Protein AF-A0A831RX92-F1 (afdb_monomer_lite)

Radius of gyration: 23.74 Å; chains: 1; bounding box: 73×72×47 Å

Sequence (164 aa):
MNNRTALVGILLSVVLTLGACAQNLPMYRGYAFDAMIEDAHVIPLKNRDSIPALKEYVREVHWQLDKPISGDFTVSVAENERSAAYIGTLEGREPVHIISLSGANLDSHPALETDESVRINGAAAVGKVNVLEENRLPKGDYVFRLKVHGNQNWDRKEIYVQVR

pLDDT: mean 83.02, std 20.24, range [30.34, 97.94]

Structure (mmCIF, N/CA/C/O backbone):
data_AF-A0A831RX92-F1
#
_entry.id   AF-A0A831RX92-F1
#
loop_
_atom_site.group_PDB
_atom_site.id
_atom_site.type_symbol
_atom_site.label_atom_id
_atom_site.label_alt_id
_atom_site.label_comp_id
_atom_site.label_asym_id
_atom_site.label_entity_id
_atom_site.label_seq_id
_atom_site.pdbx_PDB_ins_code
_atom_site.Cartn_x
_atom_site.Cartn_y
_atom_site.Cartn_z
_atom_site.occupancy
_atom_site.B_iso_or_equiv
_atom_site.auth_seq_id
_atom_site.auth_comp_id
_atom_site.auth_asym_id
_atom_site.auth_atom_id
_atom_site.pdbx_PDB_model_num
ATOM 1 N N . MET A 1 1 ? 55.605 -49.376 -21.249 1.00 38.06 1 MET A N 1
ATOM 2 C CA . MET A 1 1 ? 55.200 -48.023 -20.813 1.00 38.06 1 MET A CA 1
ATOM 3 C C . MET A 1 1 ? 53.947 -47.636 -21.590 1.00 38.06 1 MET A C 1
ATOM 5 O O . MET A 1 1 ? 54.019 -47.684 -22.806 1.00 38.06 1 MET A O 1
ATOM 9 N N . ASN A 1 2 ? 52.834 -47.419 -20.867 1.00 34.78 2 ASN A N 1
ATOM 10 C CA . ASN A 1 2 ? 51.708 -46.466 -21.048 1.00 34.78 2 ASN A CA 1
ATOM 11 C C . ASN A 1 2 ? 51.384 -45.986 -22.485 1.00 34.78 2 ASN A C 1
ATOM 13 O O . ASN A 1 2 ? 52.296 -45.595 -23.192 1.00 34.78 2 ASN A O 1
ATOM 17 N N . ASN A 1 3 ? 50.159 -45.840 -23.006 1.00 34.50 3 ASN A N 1
ATOM 18 C CA . ASN A 1 3 ? 48.764 -45.747 -22.533 1.00 34.50 3 ASN A CA 1
ATOM 19 C C . ASN A 1 3 ? 47.884 -45.926 -23.807 1.00 34.50 3 ASN A C 1
ATOM 21 O O . ASN A 1 3 ? 48.292 -45.490 -24.876 1.00 34.50 3 ASN A O 1
ATOM 25 N N . ARG A 1 4 ? 46.794 -46.706 -23.831 1.00 34.59 4 ARG A N 1
ATOM 26 C CA . ARG A 1 4 ? 45.387 -46.336 -23.533 1.00 34.59 4 ARG A CA 1
ATOM 27 C C . ARG A 1 4 ? 44.798 -45.107 -24.277 1.00 34.59 4 ARG A C 1
ATOM 29 O O . ARG A 1 4 ? 45.128 -43.991 -23.908 1.00 34.59 4 ARG A O 1
ATOM 36 N N . THR A 1 5 ? 43.821 -45.401 -25.166 1.00 40.28 5 THR A N 1
ATOM 37 C CA . THR A 1 5 ? 42.485 -44.742 -25.354 1.00 40.28 5 THR A CA 1
ATOM 38 C C . THR A 1 5 ? 42.490 -43.307 -25.945 1.00 40.28 5 THR A C 1
ATOM 40 O O . THR A 1 5 ? 43.372 -42.532 -25.627 1.00 40.28 5 THR A O 1
ATOM 43 N N . ALA A 1 6 ? 41.605 -42.837 -26.840 1.00 36.34 6 ALA A N 1
ATOM 44 C CA . ALA A 1 6 ? 40.138 -42.921 -26.960 1.00 36.34 6 ALA A CA 1
ATOM 45 C C . ALA A 1 6 ? 39.707 -42.598 -28.417 1.00 36.34 6 ALA A C 1
ATOM 47 O O . ALA A 1 6 ? 40.373 -41.817 -29.087 1.00 36.34 6 ALA A O 1
ATOM 48 N N . LEU A 1 7 ? 38.750 -43.277 -29.059 1.00 34.25 7 LEU A N 1
ATOM 49 C CA . LEU A 1 7 ? 37.281 -43.265 -28.905 1.00 34.25 7 LEU A CA 1
ATOM 50 C C . LEU A 1 7 ? 36.606 -41.875 -28.847 1.00 34.25 7 LEU A C 1
ATOM 52 O O . LEU A 1 7 ? 36.514 -41.253 -27.797 1.00 34.25 7 LEU A O 1
ATOM 56 N N . VAL A 1 8 ? 36.133 -41.455 -30.027 1.00 38.97 8 VAL A N 1
ATOM 57 C CA . VAL A 1 8 ? 34.841 -40.827 -30.375 1.00 38.97 8 VAL A CA 1
ATOM 58 C C . VAL A 1 8 ? 34.051 -40.151 -29.245 1.00 38.97 8 VAL A C 1
ATOM 60 O O . VAL A 1 8 ? 33.535 -40.809 -28.348 1.00 38.97 8 VAL A O 1
ATOM 63 N N . GLY A 1 9 ? 33.805 -38.850 -29.412 1.00 30.34 9 GLY A N 1
ATOM 64 C CA . GLY A 1 9 ? 32.749 -38.115 -28.718 1.00 30.34 9 GLY A CA 1
ATOM 65 C C . GLY A 1 9 ? 32.205 -37.001 -29.609 1.00 30.34 9 GLY A C 1
ATOM 66 O O . GLY A 1 9 ? 32.780 -35.920 -29.675 1.00 30.34 9 GLY A O 1
ATOM 67 N N . ILE A 1 10 ? 31.117 -37.284 -30.327 1.00 39.69 10 ILE A N 1
ATOM 68 C CA . ILE A 1 10 ? 30.331 -36.294 -31.073 1.00 39.69 10 ILE A CA 1
ATOM 69 C C . ILE A 1 10 ? 29.594 -35.434 -30.040 1.00 39.69 10 ILE A C 1
ATOM 71 O O . ILE A 1 10 ? 28.720 -35.937 -29.335 1.00 39.69 10 ILE A O 1
ATOM 75 N N . LEU A 1 11 ? 29.947 -34.150 -29.932 1.00 33.66 11 LEU A N 1
ATOM 76 C CA . LEU A 1 11 ? 29.189 -33.189 -29.131 1.00 33.66 11 LEU A CA 1
ATOM 77 C C . LEU A 1 11 ? 27.976 -32.716 -29.944 1.00 33.66 11 LEU A C 1
ATOM 79 O O . LEU A 1 11 ? 28.095 -31.899 -30.855 1.00 33.66 11 LEU A O 1
ATOM 83 N N . LEU A 1 12 ? 26.804 -33.262 -29.623 1.00 33.19 12 LEU A N 1
ATOM 84 C CA . LEU A 1 12 ? 25.517 -32.778 -30.109 1.00 33.19 12 LEU A CA 1
ATOM 85 C C . LEU A 1 12 ? 25.059 -31.643 -29.178 1.00 33.19 12 LEU A C 1
ATOM 87 O O . LEU A 1 12 ? 24.525 -31.897 -28.099 1.00 33.19 12 LEU A O 1
ATOM 91 N N . SER A 1 13 ? 25.299 -30.388 -29.560 1.00 36.47 13 SER A N 1
ATOM 92 C CA . SER A 1 13 ? 24.788 -29.235 -28.811 1.00 36.47 13 SER A CA 1
ATOM 93 C C . SER A 1 13 ? 23.283 -29.096 -29.034 1.00 36.47 13 SER A C 1
ATOM 95 O O . SER A 1 13 ? 22.832 -28.527 -30.026 1.00 36.47 13 SER A O 1
ATOM 97 N N . VAL A 1 14 ? 22.496 -29.624 -28.097 1.00 35.44 14 VAL A N 1
ATOM 98 C CA . VAL A 1 14 ? 21.062 -29.343 -27.989 1.00 35.44 14 VAL A CA 1
ATOM 99 C C . VAL A 1 14 ? 20.913 -27.940 -27.404 1.00 35.44 14 VAL A C 1
ATOM 101 O O . VAL A 1 14 ? 21.049 -27.732 -26.200 1.00 35.44 14 VAL A O 1
ATOM 104 N N . VAL A 1 15 ? 20.652 -26.958 -28.266 1.00 40.34 15 VAL A N 1
ATOM 105 C CA . VAL A 1 15 ? 20.205 -25.629 -27.840 1.00 40.34 15 VAL A CA 1
ATOM 106 C C . VAL A 1 15 ? 18.741 -25.761 -27.427 1.00 40.34 15 VAL A C 1
ATOM 108 O O . VAL A 1 15 ? 17.835 -25.723 -28.257 1.00 40.34 15 VAL A O 1
ATOM 111 N N . LEU A 1 16 ? 18.514 -25.966 -26.129 1.00 36.56 16 LEU A N 1
ATOM 112 C CA . LEU A 1 16 ? 17.207 -25.799 -25.501 1.00 36.56 16 LEU A CA 1
ATOM 113 C C . LEU A 1 16 ? 16.839 -24.316 -25.581 1.00 36.56 16 LEU A C 1
ATOM 115 O O . LEU A 1 16 ? 17.265 -23.502 -24.765 1.00 36.56 16 LEU A O 1
ATOM 119 N N . THR A 1 17 ? 16.050 -23.962 -26.590 1.00 40.38 17 THR A N 1
ATOM 120 C CA . THR A 1 17 ? 15.299 -22.712 -26.593 1.00 40.38 17 THR A CA 1
ATOM 121 C C . THR A 1 17 ? 14.247 -22.820 -25.495 1.00 40.38 17 THR A C 1
ATOM 123 O O . THR A 1 17 ? 13.161 -23.363 -25.685 1.00 40.38 17 THR A O 1
ATOM 126 N N . LEU A 1 18 ? 14.588 -22.328 -24.302 1.00 41.50 18 LEU A N 1
ATOM 127 C CA . LEU A 1 18 ? 13.591 -21.960 -23.308 1.00 41.50 18 LEU A CA 1
ATOM 128 C C . LEU A 1 18 ? 12.781 -20.825 -23.927 1.00 41.50 18 LEU A C 1
ATOM 130 O O . LEU A 1 18 ? 13.176 -19.662 -23.893 1.00 41.50 18 LEU A O 1
ATOM 134 N N . GLY A 1 19 ? 11.665 -21.190 -24.555 1.00 34.88 19 GLY A N 1
ATOM 135 C CA . GLY A 1 19 ? 10.606 -20.250 -24.854 1.00 34.88 19 GLY A CA 1
ATOM 136 C C . GLY A 1 19 ? 10.232 -19.590 -23.539 1.00 34.88 19 GLY A C 1
ATOM 137 O O . GLY A 1 19 ? 9.623 -20.223 -22.675 1.00 34.88 19 GLY A O 1
ATOM 138 N N . ALA A 1 20 ? 10.644 -18.334 -23.370 1.00 37.59 20 ALA A N 1
ATOM 139 C CA . ALA A 1 20 ? 10.070 -17.468 -22.368 1.00 37.59 20 ALA A CA 1
ATOM 140 C C . ALA A 1 20 ? 8.573 -17.449 -22.670 1.00 37.59 20 ALA A C 1
ATOM 142 O O . ALA A 1 20 ? 8.121 -16.812 -23.621 1.00 37.59 20 ALA A O 1
ATOM 143 N N . CYS A 1 21 ? 7.808 -18.231 -21.910 1.00 34.78 21 CYS A N 1
ATOM 144 C CA . CYS A 1 21 ? 6.381 -18.033 -21.826 1.00 34.78 21 CYS A CA 1
ATOM 145 C C . CYS A 1 21 ? 6.240 -16.602 -21.328 1.00 34.78 21 CYS A C 1
ATOM 147 O O . CYS A 1 21 ? 6.472 -16.337 -20.148 1.00 34.78 21 CYS A O 1
ATOM 149 N N . ALA A 1 22 ? 5.946 -15.680 -22.244 1.00 41.16 22 ALA A N 1
ATOM 150 C CA . ALA A 1 22 ? 5.436 -14.373 -21.901 1.00 41.16 22 ALA A CA 1
ATOM 151 C C . ALA A 1 22 ? 4.170 -14.653 -21.094 1.00 41.16 22 ALA A C 1
ATOM 153 O O . ALA A 1 22 ? 3.112 -14.964 -21.641 1.00 41.16 22 ALA A O 1
ATOM 154 N N . GLN A 1 23 ? 4.321 -14.704 -19.771 1.00 47.41 23 GLN A N 1
ATOM 155 C CA . GLN A 1 23 ? 3.194 -14.818 -18.874 1.00 47.41 23 GLN A CA 1
ATOM 156 C C . GLN A 1 23 ? 2.349 -13.593 -19.191 1.00 47.41 23 GLN A C 1
ATOM 158 O O . GLN A 1 23 ? 2.823 -12.469 -19.031 1.00 47.41 23 GLN A O 1
ATOM 163 N N . ASN A 1 24 ? 1.130 -13.810 -19.688 1.00 45.62 24 ASN A N 1
ATOM 164 C CA . ASN A 1 24 ? 0.092 -12.790 -19.698 1.00 45.62 24 ASN A CA 1
ATOM 165 C C . ASN A 1 24 ? -0.157 -12.427 -18.233 1.00 45.62 24 ASN A C 1
ATOM 167 O O . ASN A 1 24 ? -1.019 -13.005 -17.572 1.00 45.62 24 ASN A O 1
ATOM 171 N N . LEU A 1 25 ? 0.687 -11.549 -17.692 1.00 50.16 25 LEU A N 1
ATOM 172 C CA . LEU A 1 25 ? 0.531 -11.040 -16.350 1.00 50.16 25 LEU A CA 1
ATOM 173 C C . LEU A 1 25 ? -0.753 -10.215 -16.384 1.00 50.16 25 LEU A C 1
ATOM 175 O O . LEU A 1 25 ? -0.874 -9.319 -17.224 1.00 50.16 25 LEU A O 1
ATOM 179 N N . PRO A 1 26 ? -1.744 -10.548 -15.543 1.00 55.00 26 PRO A N 1
ATOM 180 C CA . PRO A 1 26 ? -2.974 -9.787 -15.508 1.00 55.00 26 PRO A CA 1
ATOM 181 C C . PRO A 1 26 ? -2.627 -8.317 -15.275 1.00 55.00 26 PRO A C 1
ATOM 183 O O . PRO A 1 26 ? -1.794 -8.004 -14.421 1.00 55.00 26 PRO A O 1
ATOM 186 N N . MET A 1 27 ? -3.250 -7.440 -16.062 1.00 52.84 27 MET A N 1
ATOM 187 C CA . MET A 1 27 ? -2.993 -6.002 -16.063 1.00 52.84 27 MET A CA 1
ATOM 188 C C . MET A 1 27 ? -3.014 -5.461 -14.619 1.00 52.84 27 MET A C 1
ATOM 190 O O . MET A 1 27 ? -4.044 -5.520 -13.944 1.00 52.84 27 MET A O 1
ATOM 194 N N . TYR A 1 28 ? -1.872 -4.943 -14.152 1.00 61.44 28 TYR A N 1
ATOM 195 C CA . TYR A 1 28 ? -1.712 -4.211 -12.885 1.00 61.44 28 TYR A CA 1
ATOM 196 C C . TYR A 1 28 ? -1.958 -5.012 -11.599 1.00 61.44 28 TYR A C 1
ATOM 198 O O . TYR A 1 28 ? -2.823 -4.655 -10.786 1.00 61.44 28 TYR A O 1
ATOM 206 N N . ARG A 1 29 ? -1.187 -6.087 -11.399 1.00 76.94 29 ARG A N 1
ATOM 207 C CA . ARG A 1 29 ? -1.223 -6.876 -10.159 1.00 76.94 29 ARG A CA 1
ATOM 208 C C . ARG A 1 29 ? -0.047 -6.664 -9.218 1.00 76.94 29 ARG A C 1
ATOM 210 O O . ARG A 1 29 ? -0.016 -7.358 -8.216 1.00 76.94 29 ARG A O 1
ATOM 217 N N . GLY A 1 30 ? 0.876 -5.739 -9.458 1.00 82.50 30 GLY A N 1
ATOM 218 C CA . GLY A 1 30 ? 1.899 -5.419 -8.464 1.00 82.50 30 GLY A CA 1
ATOM 219 C C . GLY A 1 30 ? 3.016 -6.446 -8.394 1.00 82.50 30 GLY A C 1
ATOM 220 O O . GLY A 1 30 ? 3.531 -6.697 -7.316 1.00 82.50 30 GLY A O 1
ATOM 221 N N . TYR A 1 31 ? 3.353 -7.105 -9.499 1.00 91.31 31 TYR A N 1
ATOM 222 C CA . TYR A 1 31 ? 4.432 -8.098 -9.529 1.00 91.31 31 TYR A CA 1
ATOM 223 C C . TYR A 1 31 ? 5.788 -7.494 -9.903 1.00 91.31 31 TYR A C 1
ATOM 225 O O . TYR A 1 31 ? 6.805 -8.151 -9.701 1.00 91.31 31 TYR A O 1
ATOM 233 N N . ALA A 1 32 ? 5.816 -6.274 -10.440 1.00 94.12 32 ALA A N 1
ATOM 234 C CA . ALA A 1 32 ? 7.020 -5.644 -10.971 1.00 94.12 32 ALA A CA 1
ATOM 235 C C . ALA A 1 32 ? 7.791 -4.808 -9.938 1.00 94.12 32 ALA A C 1
ATOM 237 O O . ALA A 1 32 ? 8.661 -4.034 -10.320 1.00 94.12 32 ALA A O 1
ATOM 238 N N . PHE A 1 33 ? 7.459 -4.927 -8.653 1.00 96.25 33 PHE A N 1
ATOM 239 C CA . PHE A 1 33 ? 8.209 -4.330 -7.551 1.00 96.25 33 PHE A CA 1
ATOM 240 C C . PHE A 1 33 ? 7.949 -5.087 -6.247 1.00 96.25 33 PHE A C 1
ATOM 242 O O . PHE A 1 33 ? 6.873 -5.674 -6.045 1.00 96.25 33 PHE A O 1
ATOM 249 N N . ASP A 1 34 ? 8.919 -5.011 -5.347 1.00 97.38 34 ASP A N 1
ATOM 250 C CA . ASP A 1 34 ? 8.789 -5.473 -3.973 1.00 97.38 34 ASP A CA 1
ATOM 251 C C . ASP A 1 34 ? 8.444 -4.295 -3.067 1.00 97.38 34 ASP A C 1
ATOM 253 O O . ASP A 1 34 ? 8.755 -3.139 -3.361 1.00 97.38 34 ASP A O 1
ATOM 257 N N . ALA A 1 35 ? 7.748 -4.581 -1.972 1.00 97.75 35 ALA A N 1
ATOM 258 C CA . ALA A 1 35 ? 7.353 -3.571 -1.006 1.00 97.75 35 ALA A CA 1
ATOM 259 C C . ALA A 1 35 ? 7.468 -4.118 0.414 1.00 97.75 35 ALA A C 1
ATOM 261 O O . ALA A 1 35 ? 7.230 -5.306 0.657 1.00 97.75 35 ALA A O 1
ATOM 262 N N . MET A 1 36 ? 7.796 -3.227 1.343 1.00 97.75 36 MET A N 1
ATOM 263 C CA . MET A 1 36 ? 7.721 -3.481 2.777 1.00 97.75 36 MET A CA 1
ATOM 264 C C . MET A 1 36 ? 6.932 -2.362 3.450 1.00 97.75 36 MET A C 1
ATOM 266 O O . MET A 1 36 ? 6.946 -1.210 3.004 1.00 97.75 36 MET A O 1
ATOM 270 N N . ILE A 1 37 ? 6.222 -2.720 4.514 1.00 97.19 37 ILE A N 1
ATOM 271 C CA . ILE A 1 37 ? 5.513 -1.782 5.382 1.00 97.19 37 ILE A CA 1
ATOM 272 C C . ILE A 1 37 ? 6.038 -2.021 6.791 1.00 97.19 37 ILE A C 1
ATOM 274 O O . ILE A 1 37 ? 5.929 -3.139 7.288 1.00 97.19 37 ILE A O 1
ATOM 278 N N . GLU A 1 38 ? 6.619 -0.987 7.400 1.00 93.25 38 GLU A N 1
ATOM 279 C CA . GLU A 1 38 ? 7.444 -1.122 8.607 1.00 93.25 38 GLU A CA 1
ATOM 280 C C . GLU A 1 38 ? 8.616 -2.077 8.309 1.00 93.25 38 GLU A C 1
ATOM 282 O O . GLU A 1 38 ? 9.505 -1.737 7.527 1.00 93.25 38 GLU A O 1
ATOM 287 N N . ASP A 1 39 ? 8.590 -3.286 8.859 1.00 94.00 39 ASP A N 1
ATOM 288 C CA . ASP A 1 39 ? 9.553 -4.358 8.617 1.00 94.00 39 ASP A CA 1
ATOM 289 C C . ASP A 1 39 ? 8.886 -5.638 8.067 1.00 94.00 39 ASP A C 1
ATOM 291 O O . ASP A 1 39 ? 9.519 -6.693 7.981 1.00 94.00 39 ASP A O 1
ATOM 295 N N . ALA A 1 40 ? 7.602 -5.557 7.704 1.00 97.50 40 ALA A N 1
ATOM 296 C CA . ALA A 1 40 ? 6.821 -6.657 7.162 1.00 97.50 40 ALA A CA 1
ATOM 297 C C . ALA A 1 40 ? 6.882 -6.678 5.628 1.00 97.50 40 ALA A C 1
ATOM 299 O O . ALA A 1 40 ? 6.715 -5.651 4.960 1.00 97.50 40 ALA A O 1
ATOM 300 N N . HIS A 1 41 ? 7.090 -7.863 5.057 1.00 97.94 41 HIS A N 1
ATOM 301 C CA . HIS A 1 41 ? 7.164 -8.053 3.614 1.00 97.94 41 HIS A CA 1
ATOM 302 C C . HIS A 1 41 ? 5.777 -8.178 2.999 1.00 97.94 41 HIS A C 1
ATOM 304 O O . HIS A 1 41 ? 4.907 -8.897 3.496 1.00 97.94 41 HIS A O 1
ATOM 310 N N . VAL A 1 42 ? 5.592 -7.534 1.849 1.00 97.75 42 VAL A N 1
ATOM 311 C CA . VAL A 1 42 ? 4.375 -7.680 1.058 1.00 97.75 42 VAL A CA 1
ATOM 312 C C . VAL A 1 42 ? 4.460 -8.955 0.223 1.00 97.75 42 VAL A C 1
ATOM 314 O O . VAL A 1 42 ? 5.227 -9.043 -0.735 1.00 97.75 42 VAL A O 1
ATOM 317 N N . ILE A 1 43 ? 3.632 -9.936 0.563 1.00 95.81 43 ILE A N 1
ATOM 318 C CA . ILE A 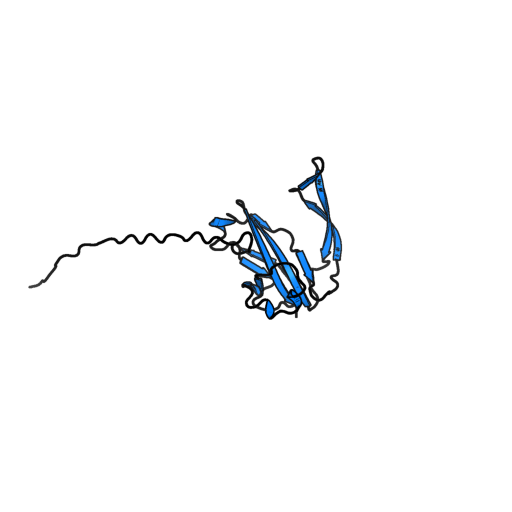1 43 ? 3.574 -11.259 -0.064 1.00 95.81 43 ILE A CA 1
ATOM 319 C C . ILE A 1 43 ? 2.213 -11.494 -0.736 1.00 95.81 43 ILE A C 1
ATOM 321 O O . ILE A 1 43 ? 1.240 -10.801 -0.417 1.00 95.81 43 ILE A O 1
ATOM 325 N N . PRO A 1 44 ? 2.097 -12.467 -1.661 1.00 94.81 44 PRO A N 1
ATOM 326 C CA . PRO A 1 44 ? 0.805 -12.833 -2.227 1.00 94.81 44 PRO A CA 1
ATOM 327 C C . PRO A 1 44 ? -0.204 -13.215 -1.140 1.00 94.81 44 PRO A C 1
ATOM 329 O O . PRO A 1 44 ? 0.114 -13.948 -0.197 1.00 94.81 44 PRO A O 1
ATOM 332 N N . LEU A 1 45 ? -1.432 -12.726 -1.291 1.00 93.12 45 LEU A N 1
ATOM 333 C CA . LEU A 1 45 ? -2.550 -13.051 -0.419 1.00 93.12 45 LEU A CA 1
ATOM 334 C C . LEU A 1 45 ? -2.834 -14.552 -0.488 1.00 93.12 45 LEU A C 1
ATOM 336 O O . LEU A 1 45 ? -3.135 -15.085 -1.555 1.00 93.12 45 LEU A O 1
ATOM 340 N N . LYS A 1 46 ? -2.745 -15.237 0.655 1.00 89.00 46 LYS A N 1
ATOM 341 C CA . LYS A 1 46 ? -2.861 -16.703 0.695 1.00 89.00 46 LYS A CA 1
ATOM 342 C C . LYS A 1 46 ? -4.301 -17.182 0.548 1.00 89.00 46 LYS A C 1
ATOM 344 O O . LYS A 1 46 ? -4.559 -18.144 -0.165 1.00 89.00 46 LYS A O 1
ATOM 349 N N . ASN A 1 47 ? -5.231 -16.545 1.259 1.00 87.31 47 ASN A N 1
ATOM 350 C CA . ASN A 1 47 ? -6.637 -16.934 1.258 1.00 87.31 47 ASN A CA 1
ATOM 351 C C . ASN A 1 47 ? -7.525 -15.722 1.566 1.00 87.31 47 ASN A C 1
ATOM 353 O O . ASN A 1 47 ? -7.745 -15.386 2.730 1.00 87.31 47 ASN A O 1
ATOM 357 N N . ARG A 1 48 ? -8.051 -15.078 0.519 1.00 87.00 48 ARG A N 1
ATOM 358 C CA . ARG A 1 48 ? -8.959 -13.931 0.655 1.00 87.00 48 ARG A CA 1
ATOM 359 C C . ARG A 1 48 ? -10.216 -14.264 1.456 1.00 87.00 48 ARG A C 1
ATOM 361 O O . ARG A 1 48 ? -10.609 -13.476 2.310 1.00 87.00 48 ARG A O 1
ATOM 368 N N . ASP A 1 49 ? -10.817 -15.424 1.211 1.00 86.56 49 ASP A N 1
ATOM 369 C CA . ASP A 1 49 ? -12.099 -15.816 1.812 1.00 86.56 49 ASP A CA 1
ATOM 370 C C . ASP A 1 49 ? -11.996 -16.002 3.331 1.00 86.56 49 ASP A C 1
ATOM 372 O O . ASP A 1 49 ? -12.985 -15.873 4.056 1.00 86.56 49 ASP A O 1
ATOM 376 N N . SER A 1 50 ? -10.777 -16.251 3.822 1.00 86.44 50 SER A N 1
ATOM 377 C CA . SER A 1 50 ? -10.463 -16.342 5.250 1.00 86.44 50 SER A CA 1
ATOM 378 C C . SER A 1 50 ? -10.384 -14.995 5.975 1.00 86.44 50 SER A C 1
ATOM 380 O O . SER A 1 50 ? -10.225 -14.989 7.193 1.00 86.44 50 SER A O 1
ATOM 382 N N . ILE A 1 51 ? -10.512 -13.866 5.266 1.00 90.62 51 ILE A N 1
ATOM 383 C CA . ILE A 1 51 ? -10.415 -12.512 5.828 1.00 90.62 51 ILE A CA 1
ATOM 384 C C . ILE A 1 51 ? -11.790 -11.836 5.739 1.00 90.62 51 ILE A C 1
ATOM 386 O O . ILE A 1 51 ? -12.125 -11.242 4.710 1.00 90.62 51 ILE A O 1
ATOM 390 N N . PRO A 1 52 ? -12.607 -11.885 6.811 1.00 90.56 52 PRO A N 1
ATOM 391 C CA . PRO A 1 52 ? -13.955 -11.319 6.805 1.00 90.56 52 PRO A CA 1
ATOM 392 C C . PRO A 1 52 ? -14.001 -9.836 6.427 1.00 90.56 52 PRO A C 1
ATOM 394 O O . PRO A 1 52 ? -14.920 -9.425 5.723 1.00 90.56 52 PRO A O 1
ATOM 397 N N . ALA A 1 53 ? -12.990 -9.058 6.827 1.00 89.38 53 ALA A N 1
ATOM 398 C CA . ALA A 1 53 ? -12.890 -7.628 6.536 1.00 89.38 53 ALA A CA 1
ATOM 399 C C . ALA A 1 53 ? -12.863 -7.305 5.027 1.00 89.38 53 ALA A C 1
ATOM 401 O O . ALA A 1 53 ? -13.241 -6.209 4.626 1.00 89.38 53 ALA A O 1
ATOM 402 N N . LEU A 1 54 ? -12.455 -8.252 4.173 1.00 91.12 54 LEU A N 1
ATOM 403 C CA . LEU A 1 54 ? -12.388 -8.062 2.720 1.00 91.12 54 LEU A CA 1
ATOM 404 C C . LEU A 1 54 ? -13.680 -8.430 1.978 1.00 91.12 54 LEU A C 1
ATOM 406 O O . LEU A 1 54 ? -13.733 -8.240 0.761 1.00 91.12 54 LEU A O 1
ATOM 410 N N . LYS A 1 55 ? -14.702 -8.960 2.666 1.00 87.12 55 LYS A N 1
ATOM 411 C CA . LYS A 1 55 ? -15.961 -9.393 2.030 1.00 87.12 55 LYS A CA 1
ATOM 412 C C . LYS A 1 55 ? -16.731 -8.232 1.409 1.00 87.12 55 LYS A C 1
ATOM 414 O 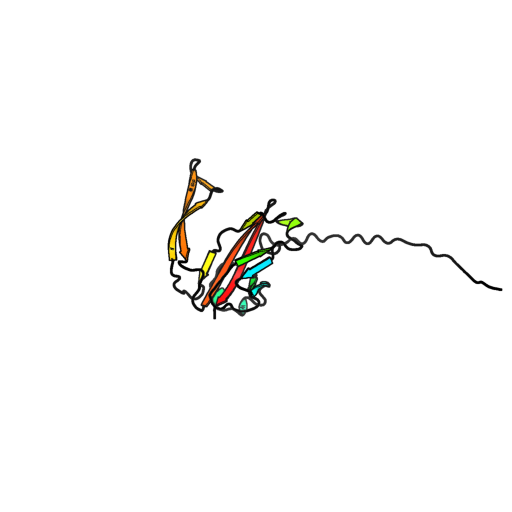O . LYS A 1 55 ? -17.187 -8.341 0.279 1.00 87.12 55 LYS A O 1
ATOM 419 N N . GLU A 1 56 ? -16.812 -7.120 2.131 1.00 83.06 56 GLU A N 1
ATOM 420 C CA . GLU A 1 56 ? -17.512 -5.906 1.689 1.00 83.06 56 GLU A CA 1
ATOM 421 C C . GLU A 1 56 ? -16.622 -4.999 0.821 1.00 83.06 56 GLU A C 1
ATOM 423 O O . GLU A 1 56 ? -17.082 -4.017 0.236 1.00 83.06 56 GLU A O 1
ATOM 428 N N . TYR A 1 57 ? -15.326 -5.307 0.714 1.00 85.75 57 TYR A N 1
ATOM 429 C CA . TYR A 1 57 ? -14.398 -4.511 -0.076 1.00 85.75 57 TYR A CA 1
ATOM 430 C C . TYR A 1 57 ? -14.480 -4.893 -1.559 1.00 85.75 57 TYR A C 1
ATOM 432 O O . TYR A 1 57 ? -14.047 -5.965 -1.984 1.00 85.75 57 TYR A O 1
ATOM 440 N N . VAL A 1 58 ? -15.019 -3.973 -2.361 1.00 76.50 58 VAL A N 1
ATOM 441 C CA . VAL A 1 58 ? -15.409 -4.197 -3.766 1.00 76.50 58 VAL A CA 1
ATOM 442 C C . VAL A 1 58 ? -14.250 -4.430 -4.743 1.00 76.50 58 VAL A C 1
ATOM 444 O O . VAL A 1 58 ? -14.484 -4.839 -5.878 1.00 76.50 58 VAL A O 1
ATOM 447 N N . ARG A 1 59 ? -13.001 -4.155 -4.351 1.00 81.31 59 ARG A N 1
ATOM 448 C CA . ARG A 1 59 ? -11.825 -4.333 -5.219 1.00 81.31 59 ARG A CA 1
ATOM 449 C C . ARG A 1 59 ? -11.085 -5.627 -4.907 1.00 81.31 59 ARG A C 1
ATOM 451 O O . ARG A 1 59 ? -11.242 -6.223 -3.842 1.00 81.31 59 ARG A O 1
ATOM 458 N N . GLU A 1 60 ? -10.276 -6.084 -5.859 1.00 82.25 60 GLU A N 1
ATOM 459 C CA . GLU A 1 60 ? -9.426 -7.251 -5.653 1.00 82.25 60 GLU A CA 1
ATOM 460 C C . GLU A 1 60 ? -8.148 -6.893 -4.897 1.00 82.25 60 GLU A C 1
ATOM 462 O O . GLU A 1 60 ? -7.293 -6.161 -5.393 1.00 82.25 60 GLU A O 1
ATOM 467 N N . VAL A 1 61 ? -8.010 -7.475 -3.708 1.00 91.69 61 VAL A N 1
ATOM 468 C CA . VAL A 1 61 ? -6.773 -7.481 -2.931 1.00 91.69 61 VAL A CA 1
ATOM 469 C C . VAL A 1 61 ? -6.049 -8.787 -3.232 1.00 91.69 61 VAL A C 1
ATOM 471 O O . VAL A 1 61 ? -6.608 -9.864 -3.036 1.00 91.69 61 VAL A O 1
ATOM 474 N N . HIS A 1 62 ? -4.816 -8.682 -3.722 1.00 92.81 62 HIS A N 1
ATOM 475 C CA . HIS A 1 62 ? -3.970 -9.830 -4.094 1.00 92.81 62 HIS A CA 1
ATOM 476 C C . HIS A 1 62 ? -2.737 -9.965 -3.205 1.00 92.81 62 HIS A C 1
ATOM 478 O O . HIS A 1 62 ? -1.958 -10.901 -3.373 1.00 92.81 62 HIS A O 1
ATOM 484 N N . TRP A 1 63 ? -2.557 -9.041 -2.262 1.00 96.44 63 TRP A N 1
ATOM 485 C CA . TRP A 1 63 ? -1.367 -8.942 -1.431 1.00 96.44 63 TRP A CA 1
ATOM 486 C C . TRP A 1 63 ? -1.732 -8.832 0.042 1.00 96.44 63 TRP A C 1
ATOM 488 O O . TRP A 1 63 ? -2.795 -8.327 0.400 1.00 96.44 63 TRP A O 1
ATOM 498 N N . GLN A 1 64 ? -0.823 -9.279 0.893 1.00 97.25 64 GLN A N 1
ATOM 499 C CA . GLN A 1 64 ? -0.891 -9.126 2.339 1.00 97.25 64 GLN A CA 1
ATOM 500 C C . GLN A 1 64 ? 0.510 -8.902 2.895 1.00 97.25 64 GLN A C 1
ATOM 502 O O . GLN A 1 64 ? 1.500 -9.149 2.208 1.00 97.25 64 GLN A O 1
ATOM 507 N N . LEU A 1 65 ? 0.589 -8.515 4.160 1.00 97.56 65 LEU A N 1
ATOM 508 C CA . LEU A 1 65 ? 1.833 -8.624 4.910 1.00 97.56 65 LEU A CA 1
ATOM 509 C C . LEU A 1 65 ? 2.071 -10.064 5.387 1.00 97.56 65 LEU A C 1
ATOM 511 O O . LEU A 1 65 ? 1.133 -10.837 5.621 1.00 97.56 65 LEU A O 1
ATOM 515 N N . ASP A 1 66 ? 3.339 -10.440 5.501 1.00 97.12 66 ASP A N 1
ATOM 516 C CA . ASP A 1 66 ? 3.772 -11.710 6.087 1.00 97.12 66 ASP A CA 1
ATOM 517 C C . ASP A 1 66 ? 3.542 -11.769 7.605 1.00 97.12 66 ASP A C 1
ATOM 519 O O . ASP A 1 66 ? 3.318 -12.852 8.153 1.00 97.12 66 ASP A O 1
ATOM 523 N N . LYS A 1 67 ? 3.505 -10.606 8.258 1.00 96.69 67 LYS A N 1
ATOM 524 C CA . LYS A 1 67 ? 3.129 -10.418 9.660 1.00 96.69 67 LYS A CA 1
ATOM 525 C C . LYS A 1 67 ? 2.315 -9.128 9.870 1.00 96.69 67 LYS A C 1
ATOM 527 O O . LYS A 1 67 ? 2.421 -8.204 9.067 1.00 96.69 67 LYS A O 1
ATOM 532 N N . PRO A 1 68 ? 1.495 -9.048 10.933 1.00 96.88 68 PRO A N 1
ATOM 533 C CA . PRO A 1 68 ? 0.861 -7.797 11.347 1.00 96.88 68 PRO A CA 1
ATOM 534 C C . PRO A 1 68 ? 1.894 -6.749 11.783 1.00 96.88 68 PRO A C 1
ATOM 536 O O . PRO A 1 68 ? 2.964 -7.119 12.266 1.00 96.88 68 PRO A O 1
ATOM 539 N N . ILE A 1 69 ? 1.527 -5.472 11.678 1.00 96.81 69 ILE A N 1
ATOM 540 C CA . ILE A 1 69 ? 2.348 -4.325 12.106 1.00 96.81 69 ILE A CA 1
ATOM 541 C C . ILE A 1 69 ? 1.836 -3.725 13.420 1.00 96.81 69 ILE A C 1
ATOM 543 O O . ILE A 1 69 ? 0.685 -3.952 13.809 1.00 96.81 69 ILE A O 1
ATOM 547 N N . SER A 1 70 ? 2.687 -2.949 14.090 1.00 94.38 70 SER A N 1
ATOM 548 C CA . SER A 1 70 ? 2.390 -2.315 15.388 1.00 94.38 70 SER A CA 1
ATOM 549 C C . SER A 1 70 ? 1.478 -1.080 15.285 1.00 94.38 70 SER A C 1
ATOM 551 O O . SER A 1 70 ? 0.855 -0.661 16.262 1.00 94.38 70 SER A O 1
ATOM 553 N N . GLY A 1 71 ? 1.386 -0.505 14.085 1.00 90.94 71 GLY A N 1
ATOM 554 C CA . GLY A 1 71 ? 0.568 0.665 13.769 1.00 90.94 71 GLY A CA 1
ATOM 555 C C . GLY A 1 71 ? 1.394 1.840 13.282 1.00 90.94 71 GLY A C 1
ATOM 556 O O . GLY A 1 71 ? 0.916 2.568 12.416 1.00 90.94 71 GLY A O 1
ATOM 557 N N . ASP A 1 72 ? 2.633 1.980 13.749 1.00 91.62 72 ASP A N 1
ATOM 558 C CA . ASP A 1 72 ? 3.605 2.847 13.090 1.00 91.62 72 ASP A CA 1
ATOM 559 C C . ASP A 1 72 ? 3.958 2.239 11.732 1.00 91.62 72 ASP A C 1
ATOM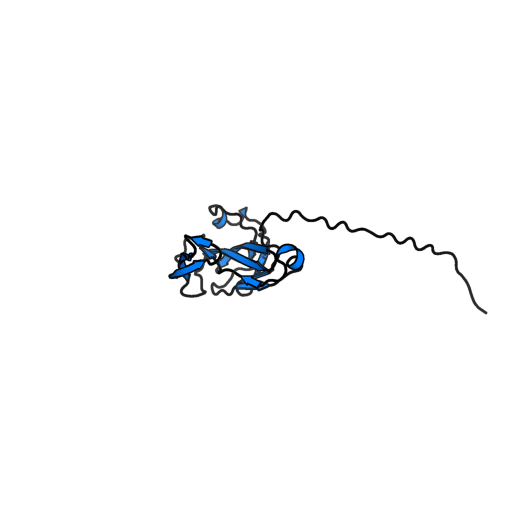 561 O O . ASP A 1 72 ? 4.120 1.023 11.602 1.00 91.62 72 ASP A O 1
ATOM 565 N N . PHE A 1 73 ? 4.042 3.064 10.690 1.00 92.38 73 PHE A N 1
ATOM 566 C CA . PHE A 1 73 ? 4.357 2.546 9.366 1.00 92.38 73 PHE A CA 1
ATOM 567 C C . PHE A 1 73 ? 5.295 3.453 8.582 1.00 92.38 73 PHE A C 1
ATOM 569 O O . PHE A 1 73 ? 5.220 4.678 8.582 1.00 92.38 73 PHE A O 1
ATOM 576 N N . THR A 1 74 ? 6.186 2.807 7.843 1.00 94.94 74 THR A N 1
ATOM 577 C CA . THR A 1 74 ? 6.968 3.412 6.767 1.00 94.94 74 THR A CA 1
ATOM 578 C C . THR A 1 74 ? 6.867 2.483 5.576 1.00 94.94 74 THR A C 1
ATOM 580 O O . THR A 1 74 ? 6.950 1.270 5.738 1.00 94.94 74 THR A O 1
ATOM 583 N N . VAL A 1 75 ? 6.653 3.034 4.386 1.00 96.31 75 VAL A N 1
ATOM 584 C CA . VAL A 1 75 ? 6.511 2.230 3.170 1.00 96.31 75 VAL A CA 1
ATOM 585 C C . VAL A 1 75 ? 7.753 2.379 2.314 1.00 96.31 75 VAL A C 1
ATOM 587 O O . VAL A 1 75 ? 8.064 3.483 1.863 1.00 96.31 75 VAL A O 1
ATOM 590 N N . SER A 1 76 ? 8.423 1.261 2.054 1.00 96.69 76 SER A N 1
ATOM 591 C CA . SER A 1 76 ? 9.538 1.175 1.118 1.00 96.69 76 SER A CA 1
ATOM 592 C C . SER A 1 76 ? 9.158 0.315 -0.083 1.00 96.69 76 SER A C 1
ATOM 594 O O . SER A 1 76 ? 8.337 -0.602 0.007 1.00 96.69 76 SER A O 1
ATOM 596 N N . VAL A 1 77 ? 9.732 0.654 -1.234 1.00 97.31 77 VAL A N 1
ATOM 597 C CA . VAL A 1 77 ? 9.564 -0.077 -2.491 1.00 97.31 77 VAL A CA 1
ATOM 598 C C . VAL A 1 77 ? 10.928 -0.283 -3.130 1.00 97.31 77 VAL A C 1
ATOM 600 O O . VAL A 1 77 ? 11.805 0.570 -2.994 1.00 97.31 77 VAL A O 1
ATOM 603 N N . ALA A 1 78 ? 11.101 -1.407 -3.813 1.00 97.19 78 ALA A N 1
ATOM 604 C CA . ALA A 1 78 ? 12.334 -1.743 -4.508 1.00 97.19 78 ALA A CA 1
ATOM 605 C C . ALA A 1 78 ? 12.038 -2.435 -5.841 1.00 97.19 78 ALA A C 1
ATOM 607 O O . ALA A 1 78 ? 11.007 -3.097 -6.004 1.00 97.19 78 ALA A O 1
ATOM 608 N N . GLU A 1 79 ? 12.959 -2.283 -6.789 1.00 97.19 79 GLU A N 1
ATOM 609 C CA . GLU A 1 79 ? 12.962 -3.077 -8.015 1.00 97.19 79 GLU A CA 1
ATOM 610 C C . GLU A 1 79 ? 13.169 -4.562 -7.696 1.00 97.19 79 GLU A C 1
ATOM 612 O O . GLU A 1 79 ? 13.859 -4.922 -6.743 1.00 97.19 79 GLU A O 1
ATOM 617 N N . ASN A 1 80 ? 12.592 -5.422 -8.527 1.00 95.56 80 ASN A N 1
ATOM 618 C CA . ASN A 1 80 ? 12.775 -6.863 -8.489 1.00 95.56 80 ASN A CA 1
ATOM 619 C C . ASN A 1 80 ? 13.057 -7.404 -9.900 1.00 95.56 80 ASN A C 1
ATOM 621 O O . ASN A 1 80 ? 13.132 -6.660 -10.879 1.00 95.56 80 ASN A O 1
ATOM 625 N N . GLU A 1 81 ? 13.187 -8.724 -10.029 1.00 94.44 81 GLU A N 1
ATOM 626 C CA . GLU A 1 81 ? 13.537 -9.393 -11.293 1.00 94.44 81 GLU A CA 1
ATOM 627 C C . GLU A 1 81 ? 12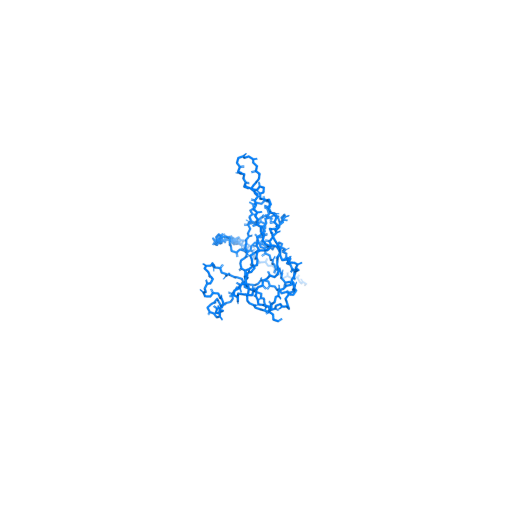.572 -9.093 -12.456 1.00 94.44 81 GLU A C 1
ATOM 629 O O . GLU A 1 81 ? 12.918 -9.282 -13.622 1.00 94.44 81 GLU A O 1
ATOM 634 N N . ARG A 1 82 ? 11.351 -8.629 -12.161 1.00 93.44 82 ARG A N 1
ATOM 635 C CA . ARG A 1 82 ? 10.318 -8.314 -13.156 1.00 93.44 82 ARG A CA 1
ATOM 636 C C . ARG A 1 82 ? 10.264 -6.830 -13.512 1.00 93.44 82 ARG A C 1
ATOM 638 O O . ARG A 1 82 ? 9.597 -6.491 -14.489 1.00 93.44 82 ARG A O 1
ATOM 645 N N . SER A 1 83 ? 10.943 -5.954 -12.766 1.00 94.31 83 SER A N 1
ATOM 646 C CA . SER A 1 83 ? 10.856 -4.501 -12.958 1.00 94.31 83 SER A CA 1
ATOM 647 C C . SER A 1 83 ? 11.287 -4.087 -14.359 1.00 94.31 83 SER A C 1
ATOM 649 O O . SER A 1 83 ? 10.488 -3.500 -15.086 1.00 94.31 83 SER A O 1
ATOM 651 N N . ALA A 1 84 ? 12.485 -4.501 -14.785 1.00 94.69 84 ALA A N 1
ATOM 652 C CA . ALA A 1 84 ? 13.083 -4.095 -16.058 1.00 94.69 84 ALA A CA 1
ATOM 653 C C . ALA A 1 84 ? 12.229 -4.437 -17.293 1.00 94.69 84 ALA A C 1
ATOM 655 O O . ALA A 1 84 ? 12.293 -3.734 -18.297 1.00 94.69 84 ALA A O 1
ATOM 656 N N . ALA A 1 85 ? 11.437 -5.511 -17.224 1.00 92.50 85 ALA A N 1
ATOM 657 C CA . ALA A 1 85 ? 10.588 -5.958 -18.326 1.00 92.50 85 ALA A CA 1
ATOM 658 C C . ALA A 1 85 ? 9.206 -5.282 -18.355 1.00 92.50 85 ALA A C 1
ATOM 660 O O . ALA A 1 85 ? 8.504 -5.406 -19.358 1.00 92.50 85 ALA A O 1
ATOM 661 N N . TYR A 1 86 ? 8.785 -4.636 -17.262 1.00 91.94 86 TYR A N 1
ATOM 662 C CA . TYR A 1 86 ? 7.429 -4.101 -17.129 1.00 91.94 86 TYR A CA 1
ATOM 663 C C . TYR A 1 86 ? 7.387 -2.615 -16.768 1.00 91.94 86 TYR A C 1
ATOM 665 O O . TYR A 1 86 ? 6.800 -1.845 -17.521 1.00 91.94 86 TYR A O 1
ATOM 673 N N . ILE A 1 87 ? 7.985 -2.203 -15.643 1.00 93.88 87 ILE A N 1
ATOM 674 C CA . ILE A 1 87 ? 8.061 -0.782 -15.244 1.00 93.88 87 ILE A CA 1
ATOM 675 C C . ILE A 1 87 ? 9.358 -0.102 -15.702 1.00 93.88 87 ILE A C 1
ATOM 677 O O . ILE A 1 87 ? 9.444 1.122 -15.662 1.00 93.88 87 ILE A O 1
ATOM 681 N N . GLY A 1 88 ? 10.344 -0.871 -16.167 1.00 95.06 88 GLY A N 1
ATOM 682 C CA . GLY A 1 88 ? 11.681 -0.376 -16.465 1.00 95.06 88 GLY A CA 1
ATOM 683 C C . GLY A 1 88 ? 12.449 -0.078 -15.177 1.00 95.06 88 GLY A C 1
ATOM 684 O O . GLY A 1 88 ? 12.500 -0.926 -14.284 1.00 95.06 88 GLY A O 1
ATOM 685 N N . THR A 1 89 ? 13.040 1.114 -15.096 1.00 96.56 89 THR A N 1
ATOM 686 C CA . THR A 1 89 ? 13.713 1.615 -13.887 1.00 96.56 89 THR A CA 1
ATOM 687 C C . THR A 1 89 ? 12.712 2.357 -13.014 1.00 96.56 89 THR A C 1
ATOM 689 O O . THR A 1 89 ? 11.989 3.214 -13.518 1.00 96.56 89 THR A O 1
ATOM 692 N N . LEU A 1 90 ? 12.674 2.044 -11.723 1.00 96.50 90 LEU A N 1
ATOM 693 C CA . LEU A 1 90 ? 11.821 2.686 -10.731 1.00 96.50 90 LEU A CA 1
ATOM 694 C C . LEU A 1 90 ? 12.230 4.154 -10.547 1.00 96.50 90 LEU A C 1
ATOM 696 O O . LEU A 1 90 ? 13.339 4.451 -10.110 1.00 96.50 90 LEU A O 1
ATOM 700 N N . GLU A 1 91 ? 11.312 5.071 -10.841 1.00 95.81 91 GLU A N 1
ATOM 701 C CA . GLU A 1 91 ? 11.536 6.519 -10.735 1.00 95.81 91 GLU A CA 1
ATOM 702 C C . GLU A 1 91 ? 10.857 7.120 -9.502 1.00 95.81 91 GLU A C 1
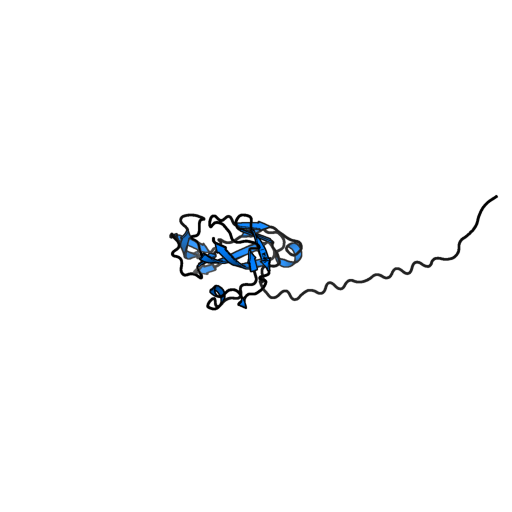ATOM 704 O O . GLU A 1 91 ? 11.314 8.128 -8.963 1.00 95.81 91 GLU A O 1
ATOM 709 N N . GLY A 1 92 ? 9.775 6.502 -9.022 1.00 92.88 92 GLY A N 1
ATOM 710 C CA . GLY A 1 92 ? 9.079 6.991 -7.840 1.00 92.88 92 GLY A CA 1
ATOM 711 C C . GLY A 1 92 ? 7.819 6.219 -7.469 1.00 92.88 92 GLY A C 1
ATOM 712 O O . GLY A 1 92 ? 7.480 5.179 -8.039 1.00 92.88 92 GLY A O 1
ATOM 713 N N . ARG A 1 93 ? 7.107 6.752 -6.474 1.00 93.94 93 ARG A N 1
ATOM 714 C CA . ARG A 1 93 ? 5.870 6.195 -5.917 1.00 93.94 93 ARG A CA 1
ATOM 715 C C . ARG A 1 93 ? 4.873 7.320 -5.643 1.00 93.94 93 ARG A C 1
ATOM 717 O O . ARG A 1 93 ? 5.261 8.359 -5.119 1.00 93.94 93 ARG A O 1
ATOM 724 N N . GLU A 1 94 ? 3.600 7.090 -5.949 1.00 91.00 94 GLU A N 1
ATOM 725 C CA . GLU A 1 94 ? 2.499 7.968 -5.519 1.00 91.00 94 GLU A CA 1
ATOM 726 C C . GLU A 1 94 ? 2.272 7.871 -4.005 1.00 91.00 94 GLU A C 1
ATOM 728 O O . GLU A 1 94 ? 2.654 6.859 -3.412 1.00 91.00 94 GLU A O 1
ATOM 733 N N . PRO A 1 95 ? 1.622 8.854 -3.356 1.00 90.50 95 PRO A N 1
ATOM 734 C CA . PRO A 1 95 ? 1.187 8.737 -1.964 1.00 90.50 95 PRO A CA 1
ATOM 735 C C . PRO A 1 95 ? 0.450 7.417 -1.665 1.00 90.50 95 PRO A C 1
ATOM 737 O O . PRO A 1 95 ? -0.223 6.841 -2.519 1.00 90.50 95 PRO A O 1
ATOM 740 N N . VAL A 1 96 ? 0.604 6.895 -0.440 1.00 93.62 96 VAL A N 1
ATOM 741 C CA . VAL A 1 96 ? -0.123 5.675 -0.044 1.00 93.62 96 VAL A CA 1
ATOM 742 C C . VAL A 1 96 ? -1.561 6.056 0.260 1.00 93.62 96 VAL A C 1
ATOM 744 O O . VAL A 1 96 ? -1.796 6.878 1.141 1.00 93.62 96 VAL A O 1
ATOM 747 N N . HIS A 1 97 ? -2.525 5.412 -0.393 1.00 93.06 97 HIS A N 1
ATOM 748 C CA . HIS A 1 97 ? -3.919 5.533 0.030 1.00 93.06 97 HIS A CA 1
ATOM 749 C C . HIS A 1 97 ? -4.243 4.443 1.047 1.00 93.06 97 HIS A C 1
ATOM 751 O O . HIS A 1 97 ? -4.062 3.256 0.764 1.00 93.06 97 HIS A O 1
ATOM 757 N N . ILE A 1 98 ? -4.742 4.852 2.211 1.00 94.25 98 ILE A N 1
ATOM 758 C CA . ILE A 1 98 ? -5.104 3.962 3.315 1.00 94.25 98 ILE A CA 1
ATOM 759 C C . ILE A 1 98 ? -6.623 3.936 3.432 1.00 94.25 98 ILE A C 1
ATOM 761 O O . ILE A 1 98 ? -7.270 4.974 3.552 1.00 94.25 98 ILE A O 1
ATOM 765 N N . ILE A 1 99 ? -7.195 2.737 3.381 1.00 93.19 99 ILE A N 1
ATOM 766 C CA . ILE A 1 99 ? -8.631 2.502 3.523 1.00 93.19 99 ILE A CA 1
ATOM 767 C C . ILE A 1 99 ? -8.841 1.663 4.779 1.00 93.19 99 ILE A C 1
ATOM 769 O O . ILE A 1 99 ? -8.364 0.530 4.840 1.00 93.19 99 ILE A O 1
ATOM 773 N N . SER A 1 100 ? -9.552 2.198 5.774 1.00 94.00 100 SER A N 1
ATOM 774 C CA . SER A 1 100 ? -9.971 1.404 6.933 1.00 94.00 100 SER A CA 1
ATOM 775 C C . SER A 1 100 ? -11.113 0.469 6.542 1.00 94.00 100 SER A C 1
ATOM 777 O O . SER A 1 100 ? -12.132 0.914 6.016 1.00 94.00 100 SER A O 1
ATOM 779 N N . LEU A 1 101 ? -10.946 -0.824 6.814 1.00 93.19 101 LEU A N 1
ATOM 780 C CA . LEU A 1 101 ? -11.989 -1.838 6.647 1.00 93.19 101 LEU A CA 1
ATOM 781 C C . LEU A 1 101 ? -12.807 -2.032 7.928 1.00 93.19 101 LEU A C 1
ATOM 783 O O . LEU A 1 101 ? -13.954 -2.462 7.869 1.00 93.19 101 LEU A O 1
ATOM 787 N N . SER A 1 102 ? -12.228 -1.703 9.085 1.00 83.88 102 SER A N 1
ATOM 788 C CA . SER A 1 102 ? -12.892 -1.772 10.391 1.00 83.88 102 SER A CA 1
ATOM 789 C C . SER A 1 102 ? -13.685 -0.508 10.746 1.00 83.88 102 SER A C 1
ATOM 791 O O . SER A 1 102 ? -14.280 -0.451 11.820 1.00 83.88 102 SER A O 1
ATOM 793 N N . GLY A 1 103 ? -13.689 0.510 9.876 1.00 80.12 103 GLY A N 1
ATOM 794 C CA . GLY A 1 103 ? -14.344 1.796 10.135 1.00 80.12 103 GLY A CA 1
ATOM 795 C C . GLY A 1 103 ? -13.637 2.637 11.201 1.00 80.12 103 GLY A C 1
ATOM 796 O O . GLY A 1 103 ? -14.269 3.478 11.837 1.00 80.12 103 GLY A O 1
ATOM 797 N N . ALA A 1 104 ? -12.343 2.398 11.425 1.00 84.31 104 ALA A N 1
ATOM 798 C CA . ALA A 1 104 ? -11.549 3.200 12.342 1.00 84.31 104 ALA A CA 1
ATOM 799 C C . ALA A 1 104 ? -11.505 4.656 11.863 1.00 84.31 104 ALA A C 1
ATOM 801 O O . ALA A 1 104 ? -11.263 4.923 10.683 1.00 84.31 104 ALA A O 1
ATOM 802 N N . ASN A 1 105 ? -11.724 5.590 12.789 1.00 85.19 105 ASN A N 1
ATOM 803 C CA . ASN A 1 105 ? -11.512 7.000 12.507 1.00 85.19 105 ASN A CA 1
ATOM 804 C C . ASN A 1 105 ? -10.007 7.262 12.409 1.00 85.19 105 ASN A C 1
ATOM 806 O O . ASN A 1 105 ? -9.258 6.881 13.308 1.00 85.19 105 ASN A O 1
ATOM 810 N N . LEU A 1 106 ? -9.585 7.881 11.310 1.00 89.81 106 LEU A N 1
ATOM 811 C CA . LEU A 1 106 ? -8.192 8.217 11.059 1.00 89.81 106 LEU A CA 1
ATOM 812 C C . LEU A 1 106 ? -8.032 9.726 11.173 1.00 89.81 106 LEU A C 1
ATOM 814 O O . LEU A 1 106 ? -8.562 10.473 10.343 1.00 89.81 106 LEU A O 1
ATOM 818 N N . ASP A 1 107 ? -7.309 10.154 12.204 1.00 89.31 107 ASP A N 1
ATOM 819 C CA . ASP A 1 107 ? -7.021 11.565 12.422 1.00 89.31 107 ASP A CA 1
ATOM 820 C C . ASP A 1 107 ? -6.261 12.112 11.211 1.00 89.31 107 ASP A C 1
ATOM 822 O O . ASP A 1 107 ? -5.199 11.619 10.818 1.00 89.31 107 ASP A O 1
ATOM 826 N N . SER A 1 108 ? -6.882 13.088 10.557 1.00 91.00 108 SER A N 1
ATOM 827 C CA . SER A 1 108 ? -6.410 13.648 9.302 1.00 91.00 108 SER A CA 1
ATOM 828 C C . SER A 1 108 ? -6.859 15.091 9.148 1.00 91.00 108 SER A C 1
ATOM 830 O O . SER A 1 108 ? -7.938 15.477 9.610 1.00 91.00 108 SER A O 1
ATOM 832 N N . HIS A 1 109 ? -6.059 15.871 8.429 1.00 92.06 109 HIS A N 1
ATOM 833 C CA . HIS A 1 109 ? -6.426 17.211 8.002 1.00 92.06 109 HIS A CA 1
ATOM 834 C C . HIS A 1 109 ? -6.620 17.262 6.485 1.00 92.06 109 HIS A C 1
ATOM 836 O O . HIS A 1 109 ? -5.982 16.526 5.724 1.00 92.06 109 HIS A O 1
ATOM 842 N N . PRO A 1 110 ? -7.496 18.153 6.004 1.00 91.19 110 PRO A N 1
ATOM 843 C CA . PRO A 1 110 ? -7.630 18.389 4.582 1.00 91.19 110 PRO A CA 1
ATOM 844 C C . PRO A 1 110 ? -6.417 19.137 4.015 1.00 91.19 110 PRO A C 1
ATOM 846 O O . PRO A 1 110 ? -6.040 20.191 4.523 1.00 91.19 110 PRO A O 1
ATOM 849 N N . ALA A 1 111 ? -5.892 18.659 2.893 1.00 90.81 111 ALA A N 1
ATOM 850 C CA . ALA A 1 111 ? -4.853 19.304 2.100 1.00 90.81 111 ALA A CA 1
ATOM 851 C C . ALA A 1 111 ? -5.273 19.405 0.625 1.00 90.81 111 ALA A C 1
ATOM 853 O O . ALA A 1 111 ? -6.170 18.692 0.165 1.00 90.81 111 ALA A O 1
ATOM 854 N N . LEU A 1 112 ? -4.635 20.314 -0.115 1.00 90.12 112 LEU A N 1
ATOM 855 C CA . LEU A 1 112 ? -4.756 20.368 -1.570 1.00 90.12 112 LEU A CA 1
ATOM 856 C C . LEU A 1 112 ? -3.675 19.492 -2.198 1.00 90.12 112 LEU A C 1
ATOM 858 O O . LEU A 1 112 ? -2.510 19.583 -1.821 1.00 90.12 112 LEU A O 1
ATOM 862 N N . GLU A 1 113 ? -4.072 18.686 -3.171 1.00 88.50 113 GLU A N 1
ATOM 863 C CA . GLU A 1 113 ? -3.169 17.891 -3.996 1.00 88.50 113 GLU A CA 1
ATOM 864 C C . GLU A 1 113 ? -3.321 18.329 -5.450 1.00 88.50 113 GLU A C 1
ATOM 866 O O . GLU A 1 113 ? -4.438 18.480 -5.951 1.00 88.50 113 GLU A O 1
ATOM 871 N N . THR A 1 114 ? -2.192 18.548 -6.117 1.00 86.81 114 THR A N 1
ATOM 872 C CA . THR A 1 114 ? -2.153 18.873 -7.542 1.00 86.81 114 THR A CA 1
ATOM 873 C C . THR A 1 114 ? -1.770 17.624 -8.319 1.00 86.81 114 THR A C 1
ATOM 875 O O . THR A 1 114 ? -0.718 17.039 -8.069 1.00 86.81 114 THR A O 1
ATOM 878 N N . ASP A 1 115 ? -2.600 17.245 -9.286 1.00 83.00 115 ASP A N 1
ATOM 879 C CA . ASP A 1 115 ? -2.311 16.178 -10.238 1.00 83.00 115 ASP A CA 1
ATOM 880 C C . ASP A 1 115 ? -1.896 16.794 -11.581 1.00 83.00 115 ASP A C 1
ATOM 882 O O . ASP A 1 115 ? -2.722 17.261 -12.369 1.00 83.00 115 ASP A O 1
ATOM 886 N N . GLU A 1 116 ? -0.588 16.795 -11.839 1.00 82.00 116 GLU A N 1
ATOM 887 C CA . GLU A 1 116 ? 0.013 17.328 -13.070 1.00 82.00 116 GLU A CA 1
ATOM 888 C C . GLU A 1 116 ? -0.307 16.484 -14.315 1.00 82.00 116 GLU A C 1
ATOM 890 O O . GLU A 1 116 ? -0.178 16.963 -15.447 1.00 82.00 116 GLU A O 1
ATOM 895 N N . SER A 1 117 ? -0.738 15.231 -14.134 1.00 76.00 117 SER A N 1
ATOM 896 C CA . SER A 1 117 ? -1.071 14.329 -15.241 1.00 76.00 117 SER A CA 1
ATOM 897 C C . SER A 1 117 ? -2.451 14.614 -15.839 1.00 76.00 117 SER A C 1
ATOM 899 O O . SER A 1 117 ? -2.717 14.271 -16.995 1.00 76.00 117 SER A O 1
ATOM 901 N N . VAL A 1 118 ? -3.319 15.296 -15.088 1.00 80.38 118 VAL A N 1
ATOM 902 C CA . VAL A 1 118 ? -4.667 15.666 -15.517 1.00 80.38 118 VAL A CA 1
ATOM 903 C C . VAL A 1 118 ? -4.730 17.171 -15.727 1.00 80.38 118 VAL A C 1
ATOM 905 O O . VAL A 1 118 ? -4.519 17.950 -14.803 1.00 80.38 118 VAL A O 1
ATOM 908 N N . ARG A 1 119 ? -5.078 17.603 -16.945 1.00 87.44 119 ARG A N 1
ATOM 909 C CA . ARG A 1 119 ? -5.275 19.027 -17.248 1.00 87.44 119 ARG A CA 1
ATOM 910 C C . ARG A 1 119 ? -6.750 19.361 -17.433 1.00 87.44 119 ARG A C 1
ATOM 912 O O . ARG A 1 119 ? -7.423 18.758 -18.264 1.00 87.44 119 ARG A O 1
ATOM 919 N N . ILE A 1 120 ? -7.227 20.378 -16.722 1.00 84.50 120 ILE A N 1
ATOM 920 C CA . ILE A 1 120 ? -8.566 20.958 -16.869 1.00 84.50 120 ILE A CA 1
ATOM 921 C C . ILE A 1 120 ? -8.380 22.400 -17.341 1.00 84.50 120 ILE A C 1
ATOM 923 O O . ILE A 1 120 ? -7.782 23.218 -16.647 1.00 84.50 120 ILE A O 1
ATOM 927 N N . ASN A 1 121 ? -8.847 22.709 -18.554 1.00 88.75 121 ASN A N 1
ATOM 928 C CA . ASN A 1 121 ? -8.660 24.020 -19.196 1.00 88.75 121 ASN A CA 1
ATOM 929 C C . ASN A 1 121 ? -7.191 24.486 -19.242 1.00 88.75 121 ASN A C 1
ATOM 931 O O . ASN A 1 121 ? -6.893 25.670 -19.116 1.00 88.75 121 ASN A O 1
ATOM 935 N N . GLY A 1 122 ? -6.261 23.544 -19.408 1.00 88.25 122 GLY A N 1
ATOM 936 C CA . GLY A 1 122 ? -4.832 23.835 -19.497 1.00 88.25 122 GLY A CA 1
ATOM 937 C C . GLY A 1 122 ? -4.120 24.029 -18.155 1.00 88.25 122 GLY A C 1
ATOM 938 O O . GLY A 1 122 ? -2.896 24.116 -18.175 1.00 88.25 122 GLY A O 1
ATOM 939 N N . ALA A 1 123 ? -4.819 24.020 -17.018 1.00 89.56 123 ALA A N 1
ATOM 940 C CA . ALA A 1 123 ? -4.223 23.972 -15.681 1.00 89.56 123 ALA A CA 1
ATOM 941 C C . ALA A 1 123 ? -4.211 22.535 -15.140 1.00 89.56 123 ALA A C 1
ATOM 943 O O . ALA A 1 123 ? -5.055 21.732 -15.537 1.00 89.56 123 ALA A O 1
ATOM 944 N N . ALA A 1 124 ? -3.269 22.212 -14.252 1.00 90.31 124 ALA A N 1
ATOM 945 C CA . ALA A 1 124 ? -3.273 20.938 -13.536 1.00 90.31 124 ALA A CA 1
ATOM 946 C C . ALA A 1 124 ? -4.543 20.804 -12.681 1.00 90.31 124 ALA A C 1
ATOM 948 O O . ALA A 1 124 ? -5.069 21.798 -12.167 1.00 90.31 124 ALA A O 1
ATOM 949 N N . ALA A 1 125 ? -5.054 19.584 -12.551 1.00 91.88 125 ALA A N 1
ATOM 950 C CA . ALA A 1 125 ? -6.194 19.318 -11.693 1.00 91.88 125 ALA A CA 1
ATOM 951 C C . ALA A 1 125 ? -5.788 19.517 -10.228 1.00 91.88 125 ALA A C 1
ATOM 953 O O . ALA A 1 125 ? -4.734 19.058 -9.799 1.00 91.88 125 ALA A O 1
ATOM 954 N N . VAL A 1 126 ? -6.640 20.194 -9.459 1.00 88.88 126 VAL A N 1
ATOM 955 C CA . VAL A 1 126 ? -6.451 20.375 -8.016 1.00 88.88 126 VAL A CA 1
ATOM 956 C C . VAL A 1 126 ? -7.580 19.661 -7.294 1.00 88.88 126 VAL A C 1
ATOM 958 O O . VAL A 1 126 ? -8.759 19.936 -7.528 1.00 88.88 126 VAL A O 1
ATOM 961 N N . GLY A 1 127 ? -7.207 18.731 -6.424 1.00 86.62 127 GLY A N 1
ATOM 962 C CA . GLY A 1 127 ? -8.102 17.975 -5.565 1.00 86.62 127 GLY A CA 1
ATOM 963 C C . GLY A 1 127 ? -7.937 18.359 -4.101 1.00 86.62 127 GLY A C 1
ATOM 964 O O . GLY A 1 127 ? -6.929 18.931 -3.690 1.00 86.62 127 GLY A O 1
ATOM 965 N N . LYS A 1 128 ? -8.944 18.019 -3.297 1.00 88.25 128 LYS A N 1
ATOM 966 C CA . LYS A 1 128 ? -8.858 18.046 -1.838 1.00 88.25 128 LYS A CA 1
ATOM 967 C C . LYS A 1 128 ? -8.723 16.611 -1.345 1.00 88.25 128 LYS A C 1
ATOM 969 O O . LYS A 1 128 ? -9.577 15.783 -1.661 1.00 88.25 128 LYS A O 1
ATOM 974 N N . VAL A 1 129 ? -7.691 16.340 -0.559 1.00 89.06 129 VAL A N 1
ATOM 975 C CA . VAL A 1 129 ? -7.422 15.028 0.040 1.00 89.06 129 VAL A CA 1
ATOM 976 C C . VAL A 1 129 ? -7.294 15.155 1.551 1.00 89.06 129 VAL A C 1
ATOM 978 O O . VAL A 1 129 ? -6.977 16.227 2.054 1.00 89.06 129 VAL A O 1
ATOM 981 N N . ASN A 1 130 ? -7.562 14.075 2.280 1.00 88.75 130 ASN A N 1
ATOM 982 C CA . ASN A 1 130 ? -7.301 14.018 3.717 1.00 88.75 130 ASN A CA 1
ATOM 983 C C . ASN A 1 130 ? -5.950 13.339 3.934 1.00 88.75 130 ASN A C 1
ATOM 985 O O . ASN A 1 130 ? -5.750 12.208 3.486 1.00 88.75 130 ASN A O 1
ATOM 989 N N . VAL A 1 131 ? -5.038 14.037 4.601 1.00 89.25 131 VAL A N 1
ATOM 990 C CA . VAL A 1 131 ? -3.690 13.563 4.921 1.00 89.25 131 VAL A CA 1
ATOM 991 C C . VAL A 1 131 ? -3.660 13.206 6.398 1.00 89.25 131 VAL A C 1
ATOM 993 O O . VAL A 1 131 ? -4.166 13.967 7.218 1.00 89.25 131 VAL A O 1
ATOM 996 N N . LEU A 1 132 ? -3.110 12.038 6.731 1.00 91.19 132 LEU A N 1
ATOM 997 C CA . LEU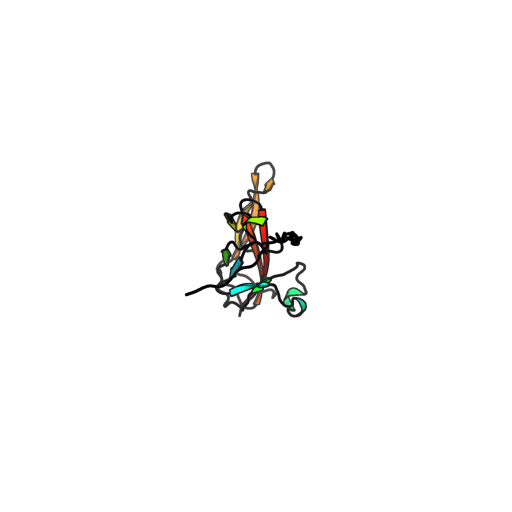 A 1 132 ? -2.966 11.619 8.124 1.00 91.19 132 LEU A CA 1
ATOM 998 C C . LEU A 1 132 ? -2.080 12.604 8.890 1.00 91.19 132 LEU A C 1
ATOM 1000 O O . LEU A 1 132 ? -1.064 13.052 8.361 1.00 91.19 132 LEU A O 1
ATOM 1004 N N . GLU A 1 133 ? -2.448 12.902 10.136 1.00 87.44 133 GLU A N 1
ATOM 1005 C CA . GLU A 1 133 ? -1.627 13.755 11.011 1.00 87.44 133 GLU A CA 1
ATOM 1006 C C . GLU A 1 133 ? -0.278 13.099 11.336 1.00 87.44 133 GLU A C 1
ATOM 1008 O O . GLU A 1 133 ? 0.754 13.763 11.421 1.00 87.44 133 GLU A O 1
ATOM 1013 N N . GLU A 1 134 ? -0.282 11.773 11.476 1.00 88.12 134 GLU A N 1
ATOM 1014 C CA . GLU A 1 134 ? 0.890 10.964 11.786 1.00 88.12 134 GLU A CA 1
ATOM 1015 C C . GLU A 1 134 ? 0.882 9.680 10.948 1.00 88.12 134 GLU A C 1
ATOM 1017 O O . GLU A 1 134 ? -0.172 9.150 10.588 1.00 88.12 134 GLU A O 1
ATOM 1022 N N . ASN A 1 135 ? 2.063 9.115 10.687 1.00 89.69 135 ASN A N 1
ATOM 1023 C CA . ASN A 1 135 ? 2.193 7.792 10.064 1.00 89.69 135 ASN A CA 1
ATOM 1024 C C . ASN A 1 135 ? 1.953 6.670 11.084 1.00 89.69 135 ASN A C 1
ATOM 1026 O O . ASN A 1 135 ? 2.777 5.768 11.253 1.00 89.69 135 ASN A O 1
ATOM 1030 N N . ARG A 1 136 ? 0.816 6.750 11.776 1.00 91.81 136 ARG A N 1
ATOM 1031 C CA . ARG A 1 136 ? 0.409 5.817 12.814 1.00 91.81 136 ARG A CA 1
ATOM 1032 C C . ARG A 1 136 ? -1.063 5.477 12.670 1.00 91.81 136 ARG A C 1
ATOM 1034 O O . ARG A 1 136 ? -1.913 6.356 12.572 1.00 91.81 136 ARG A O 1
ATOM 1041 N N . LEU A 1 137 ? -1.367 4.186 12.666 1.00 93.44 137 LEU A N 1
ATOM 1042 C CA . LEU A 1 137 ? -2.723 3.671 12.546 1.00 93.44 137 LEU A CA 1
ATOM 1043 C C . LEU A 1 137 ? -3.198 3.046 13.860 1.00 93.44 137 LEU A C 1
ATOM 1045 O O . LEU A 1 137 ? -2.430 2.344 14.523 1.00 93.44 137 LEU A O 1
ATOM 1049 N N . PRO A 1 138 ? -4.476 3.233 14.229 1.00 94.25 138 PRO A N 1
ATOM 1050 C CA . PRO A 1 138 ? -5.076 2.465 15.307 1.00 94.25 138 PRO A CA 1
ATOM 1051 C C . PRO A 1 138 ? -5.209 0.989 14.910 1.00 94.25 138 PRO A C 1
ATOM 1053 O O . PRO A 1 138 ? -5.180 0.626 13.731 1.00 94.25 138 PRO A O 1
ATOM 1056 N N . LYS A 1 139 ? -5.404 0.118 15.905 1.00 95.12 139 LYS A N 1
ATOM 1057 C CA . LYS A 1 139 ? -5.640 -1.313 15.666 1.00 95.12 139 LYS A CA 1
ATOM 1058 C C . LYS A 1 139 ? -6.829 -1.519 14.738 1.00 95.12 139 LYS A C 1
ATOM 1060 O O . LYS A 1 139 ? -7.868 -0.878 14.899 1.00 95.12 139 LYS A O 1
ATOM 1065 N N . GLY A 1 140 ? -6.686 -2.441 13.796 1.00 95.12 140 GLY A N 1
ATOM 1066 C CA . GLY A 1 140 ? -7.725 -2.702 12.814 1.00 95.12 140 GLY A CA 1
ATOM 1067 C C . GLY A 1 140 ? -7.206 -3.344 11.540 1.00 95.12 140 GLY A C 1
ATOM 1068 O O . GLY A 1 140 ? -6.036 -3.714 11.421 1.00 95.12 140 GLY A O 1
ATOM 1069 N N . ASP A 1 141 ? -8.123 -3.456 10.591 1.00 95.81 141 ASP A N 1
ATOM 1070 C CA . ASP A 1 141 ? -7.900 -4.031 9.276 1.00 95.81 141 ASP A CA 1
ATOM 1071 C C . ASP A 1 141 ? -7.942 -2.922 8.228 1.00 95.81 141 ASP A C 1
ATOM 1073 O O . ASP A 1 141 ? -8.849 -2.084 8.227 1.00 95.81 141 ASP A O 1
ATOM 1077 N N . TYR A 1 142 ? -6.969 -2.928 7.323 1.00 96.44 142 TYR A N 1
ATOM 1078 C CA . TYR A 1 142 ? -6.775 -1.872 6.338 1.00 96.44 142 TYR A CA 1
ATOM 1079 C C . TYR A 1 142 ? -6.462 -2.439 4.957 1.00 96.44 142 TYR A C 1
ATOM 1081 O O . TYR A 1 142 ? -5.935 -3.546 4.818 1.00 96.44 142 TYR A O 1
ATOM 1089 N N . VAL A 1 143 ? -6.728 -1.636 3.928 1.00 96.44 143 VAL A N 1
ATOM 1090 C CA . VAL A 1 143 ? -6.134 -1.800 2.599 1.00 96.44 143 VAL A CA 1
ATOM 1091 C C . VAL A 1 143 ? -5.205 -0.632 2.329 1.00 96.44 143 VAL A C 1
ATOM 1093 O O . VAL A 1 143 ? -5.621 0.525 2.371 1.00 96.44 143 VAL A O 1
ATOM 1096 N N . PHE A 1 144 ? -3.952 -0.947 2.017 1.00 96.38 144 PHE A N 1
ATOM 1097 C CA . PHE A 1 144 ? -2.977 0.015 1.525 1.00 96.38 144 PHE A CA 1
ATOM 1098 C C . PHE A 1 144 ? -2.914 -0.109 0.007 1.00 96.38 144 PHE A C 1
ATOM 1100 O O . PHE A 1 144 ? -2.672 -1.196 -0.526 1.00 96.38 144 PHE A O 1
ATOM 1107 N N . ARG A 1 145 ? -3.120 1.001 -0.704 1.00 95.12 145 ARG A N 1
ATOM 1108 C CA . ARG A 1 145 ? -2.891 1.077 -2.147 1.00 95.12 145 ARG A CA 1
ATOM 1109 C C . ARG A 1 145 ? -1.557 1.758 -2.405 1.00 95.12 145 ARG A C 1
ATOM 1111 O O . ARG A 1 145 ? -1.389 2.937 -2.102 1.00 95.12 145 ARG A O 1
ATOM 1118 N N . LEU A 1 146 ? -0.636 1.004 -2.991 1.00 95.38 146 LEU A N 1
ATOM 1119 C CA . LEU A 1 146 ? 0.670 1.483 -3.429 1.00 95.38 146 LEU A CA 1
ATOM 1120 C C . LEU A 1 146 ? 0.692 1.489 -4.951 1.00 95.38 146 LEU A C 1
ATOM 1122 O O . LEU A 1 146 ? 0.353 0.478 -5.568 1.00 95.38 146 LEU A O 1
ATOM 1126 N N . LYS A 1 147 ? 1.133 2.595 -5.546 1.00 94.94 147 LYS A N 1
ATOM 1127 C CA . LYS A 1 147 ? 1.394 2.701 -6.981 1.00 94.94 147 LYS A CA 1
ATOM 1128 C C . LYS A 1 147 ? 2.791 3.261 -7.202 1.00 94.94 147 LYS A C 1
ATOM 1130 O O . LYS A 1 147 ? 3.148 4.280 -6.612 1.00 94.94 147 LYS A O 1
ATOM 1135 N N . VAL A 1 148 ? 3.571 2.566 -8.019 1.00 95.25 148 VAL A N 1
ATOM 1136 C CA . VAL A 1 148 ? 4.924 2.962 -8.413 1.00 95.25 148 VAL A CA 1
ATOM 1137 C C . VAL A 1 148 ? 4.947 3.324 -9.886 1.00 95.25 148 VAL A C 1
ATOM 1139 O O . VAL A 1 148 ? 4.186 2.759 -10.674 1.00 95.25 148 VAL A O 1
ATOM 1142 N N . HIS A 1 149 ? 5.845 4.230 -10.245 1.00 94.88 149 HIS A N 1
ATOM 1143 C CA . HIS A 1 149 ? 6.114 4.622 -11.620 1.00 94.88 149 HIS A CA 1
ATOM 1144 C C . HIS A 1 149 ? 7.567 4.327 -11.940 1.00 94.88 149 HIS A C 1
ATOM 1146 O O . HIS A 1 149 ? 8.461 4.641 -11.151 1.00 94.88 149 HIS A O 1
ATOM 1152 N N . GLY A 1 150 ? 7.787 3.720 -13.095 1.00 95.12 150 GLY A N 1
ATOM 1153 C CA . GLY A 1 150 ? 9.091 3.679 -13.719 1.00 95.12 150 GLY A CA 1
ATOM 1154 C C . GLY A 1 150 ? 9.058 4.330 -15.093 1.00 95.12 150 GLY A C 1
ATOM 1155 O O . GLY A 1 150 ? 8.002 4.725 -15.592 1.00 95.12 150 GLY A O 1
ATOM 1156 N N . ASN A 1 151 ? 10.225 4.411 -15.719 1.00 95.44 151 ASN A N 1
ATOM 1157 C CA . ASN A 1 151 ? 10.408 5.116 -16.988 1.00 95.44 151 ASN A CA 1
ATOM 1158 C C . ASN A 1 151 ? 9.664 4.499 -18.191 1.00 95.44 151 ASN A C 1
ATOM 1160 O O . ASN A 1 151 ? 9.613 5.111 -19.258 1.00 95.44 151 ASN A O 1
ATOM 1164 N N . GLN A 1 152 ? 9.112 3.290 -18.055 1.00 93.69 152 GLN A N 1
ATOM 1165 C CA . GLN A 1 152 ? 8.357 2.615 -19.118 1.00 93.69 152 GLN A CA 1
ATOM 1166 C C . GLN A 1 152 ? 6.864 2.492 -18.816 1.00 93.69 152 GLN A C 1
ATOM 1168 O O . GLN A 1 152 ? 6.042 2.547 -19.731 1.00 93.69 152 GLN A O 1
ATOM 1173 N N . ASN A 1 153 ? 6.506 2.258 -17.555 1.00 93.25 153 ASN A N 1
ATOM 1174 C CA . ASN A 1 153 ? 5.135 1.977 -17.143 1.00 93.25 153 ASN A CA 1
ATOM 1175 C C . ASN A 1 153 ? 4.983 2.146 -15.625 1.00 93.25 153 ASN A C 1
ATOM 1177 O O . ASN A 1 153 ? 5.930 2.465 -14.909 1.00 93.25 153 ASN A O 1
ATOM 1181 N N . TRP A 1 154 ? 3.790 1.858 -15.120 1.00 93.44 154 TRP A N 1
ATOM 1182 C CA . TRP A 1 154 ? 3.478 1.839 -13.699 1.00 93.44 154 TRP A CA 1
ATOM 1183 C C . TRP A 1 154 ? 2.933 0.475 -13.263 1.00 93.44 154 TRP A C 1
ATOM 1185 O O . TRP A 1 154 ? 2.369 -0.286 -14.054 1.00 93.44 154 TRP A O 1
ATOM 1195 N N . ASP A 1 155 ? 3.065 0.175 -11.973 1.00 94.50 155 ASP A N 1
ATOM 1196 C CA . ASP A 1 155 ? 2.464 -1.008 -11.351 1.00 94.50 155 ASP A CA 1
ATOM 1197 C C . ASP A 1 155 ? 1.855 -0.653 -9.986 1.00 94.50 155 ASP A C 1
ATOM 1199 O O . ASP A 1 155 ? 2.161 0.389 -9.401 1.00 94.50 155 ASP A O 1
ATOM 1203 N N . ARG A 1 156 ? 0.943 -1.488 -9.476 1.00 94.62 156 ARG A N 1
ATOM 1204 C CA . ARG A 1 156 ? 0.227 -1.217 -8.219 1.00 94.62 156 ARG A CA 1
ATOM 1205 C C . ARG A 1 156 ? -0.039 -2.462 -7.385 1.00 94.62 156 ARG A C 1
ATOM 1207 O O . ARG A 1 156 ? -0.337 -3.522 -7.924 1.00 94.62 156 ARG A O 1
ATOM 1214 N N . LYS A 1 157 ? -0.066 -2.301 -6.063 1.00 94.50 157 LYS A N 1
ATOM 1215 C CA . LYS A 1 157 ? -0.532 -3.316 -5.108 1.00 94.50 157 LYS A CA 1
ATOM 1216 C C . LYS A 1 157 ? -1.693 -2.759 -4.283 1.00 94.50 157 LYS A C 1
ATOM 1218 O O . LYS A 1 157 ? -1.595 -1.657 -3.748 1.00 94.50 157 LYS A O 1
ATOM 1223 N N . GLU A 1 158 ? -2.773 -3.531 -4.163 1.00 94.75 158 GLU A N 1
ATOM 1224 C CA . GLU A 1 158 ? -3.733 -3.396 -3.060 1.00 94.75 158 GLU A CA 1
ATOM 1225 C C . GLU A 1 158 ? -3.398 -4.476 -2.029 1.00 94.75 158 GLU A C 1
ATOM 1227 O O . GLU A 1 158 ? -3.409 -5.667 -2.358 1.00 94.75 158 GLU A O 1
ATOM 1232 N N . ILE A 1 159 ? -3.022 -4.043 -0.825 1.00 96.31 159 ILE A N 1
ATOM 1233 C CA . ILE A 1 159 ? -2.393 -4.867 0.210 1.00 96.31 159 ILE A CA 1
ATOM 1234 C C . ILE A 1 159 ? -3.285 -4.872 1.441 1.00 96.31 159 ILE A C 1
ATOM 1236 O O . ILE A 1 159 ? -3.569 -3.812 1.994 1.00 96.31 159 ILE A O 1
ATOM 1240 N N . TYR A 1 160 ? -3.695 -6.054 1.890 1.00 96.81 160 TYR A N 1
ATOM 1241 C CA . TYR A 1 160 ? -4.327 -6.212 3.191 1.00 96.81 160 TYR A CA 1
ATOM 1242 C C . TYR A 1 160 ? -3.287 -6.059 4.306 1.00 96.81 160 TYR A C 1
ATOM 1244 O O . TYR A 1 160 ? -2.266 -6.755 4.324 1.00 96.81 160 TYR A O 1
ATOM 1252 N N . VAL A 1 161 ? -3.564 -5.150 5.235 1.00 97.06 161 VAL A N 1
ATOM 1253 C CA . VAL A 1 161 ? -2.701 -4.816 6.366 1.00 97.06 161 VAL A CA 1
ATOM 1254 C C . VAL A 1 161 ? -3.499 -4.984 7.648 1.00 97.06 161 VAL A C 1
ATOM 1256 O O . VAL A 1 161 ? -4.573 -4.405 7.802 1.00 97.06 161 VAL A O 1
ATOM 1259 N N . GLN A 1 162 ? -2.952 -5.762 8.577 1.00 96.44 162 GLN A N 1
ATOM 1260 C CA . GLN A 1 162 ? -3.495 -5.898 9.920 1.00 96.44 162 GLN A CA 1
ATOM 1261 C C . GLN A 1 162 ? -2.601 -5.151 10.910 1.00 96.44 162 GLN A C 1
ATOM 1263 O O . GLN A 1 162 ? -1.399 -5.411 10.972 1.00 96.44 162 GLN A O 1
ATOM 1268 N N . VAL A 1 163 ? -3.205 -4.265 11.700 1.00 96.44 163 VAL A N 1
ATOM 1269 C CA . VAL A 1 163 ? -2.546 -3.498 12.765 1.00 96.44 163 VAL A CA 1
ATOM 1270 C C . VAL A 1 163 ? -2.955 -4.067 14.122 1.00 96.44 163 VAL A C 1
ATOM 1272 O O . VAL A 1 163 ? -4.156 -4.222 14.378 1.00 96.44 163 VAL A O 1
ATOM 1275 N N . ARG A 1 164 ? -1.985 -4.388 14.986 1.00 93.31 164 ARG A N 1
ATOM 1276 C CA . ARG A 1 164 ? -2.212 -5.069 16.274 1.00 93.31 164 ARG A CA 1
ATOM 1277 C C . ARG A 1 164 ? -1.641 -4.358 17.485 1.00 93.31 164 ARG A C 1
ATOM 1279 O O . ARG A 1 164 ? -0.633 -3.648 17.374 1.00 93.31 164 ARG A O 1
#

Foldseek 3Di:
DDDDDDDDDDDDDDPPPPPPPPPPPPPFAFPFKWKDKANWTKDFDDDQVVDPLCPPPPDDAGIETPDAAQFQIDMDMGGDPNNCVAQNDWDWKDDKDKAFSPPDDFAWDKDKDWAQVDDDVNGTDIDIDTDGPHSGGDFGKIWIWIKTHHPHGIHIHTYIHGHD

Organism: NCBI:txid1076588

Secondary structure (DSSP, 8-state):
------------------------PPTT-S-SSEEEETTEEEEE-S-GGG-GGGSS--SPP-EEESS-B-SB--EEEE--TTHHHHT-SEEEEPPPEEEESS-----EEEEEEEEEEEEETTEEEEEEEEEESSSB--SEEEEEEEEEEESS-EEEEEEEEEE-